Protein AF-A0A2D8RSX2-F1 (afdb_monomer_lite)

Radius of gyration: 13.97 Å; chains: 1; bounding box: 28×36×38 Å

Structure (mmCIF, N/CA/C/O backbone):
data_AF-A0A2D8RSX2-F1
#
_entry.id   AF-A0A2D8RSX2-F1
#
loop_
_atom_site.group_PDB
_atom_site.id
_atom_site.type_symbol
_atom_site.label_atom_id
_atom_site.label_alt_id
_atom_site.label_comp_id
_atom_site.label_asym_id
_atom_site.label_entity_id
_atom_site.label_seq_id
_atom_site.pdbx_PDB_ins_code
_atom_site.Cartn_x
_atom_site.Cartn_y
_atom_site.Cartn_z
_atom_site.occupancy
_atom_site.B_iso_or_equiv
_atom_site.auth_seq_id
_atom_site.auth_comp_id
_atom_site.auth_asym_id
_atom_site.auth_atom_id
_atom_site.pdbx_PDB_model_num
ATOM 1 N N . MET A 1 1 ? 4.979 -11.784 -21.294 1.00 54.16 1 MET A N 1
ATOM 2 C CA . MET A 1 1 ? 4.981 -10.350 -21.657 1.00 54.16 1 MET A CA 1
ATOM 3 C C . MET A 1 1 ? 5.407 -9.563 -20.435 1.00 54.16 1 MET A C 1
ATOM 5 O O . MET A 1 1 ? 4.931 -9.882 -19.354 1.00 54.16 1 MET A O 1
ATOM 9 N N . LEU A 1 2 ? 6.335 -8.618 -20.586 1.00 80.06 2 LEU A N 1
ATOM 10 C CA . LEU A 1 2 ? 6.689 -7.682 -19.516 1.00 80.06 2 LEU A CA 1
ATOM 11 C C . LEU A 1 2 ? 5.570 -6.640 -19.394 1.00 80.06 2 LEU A C 1
ATOM 13 O O . LEU A 1 2 ? 5.140 -6.093 -20.404 1.00 80.06 2 LEU A O 1
ATOM 17 N N . GLU A 1 3 ? 5.099 -6.409 -18.172 1.00 87.88 3 GLU A N 1
ATOM 18 C CA . GLU A 1 3 ? 4.130 -5.360 -17.834 1.00 87.88 3 GLU A CA 1
ATOM 19 C C . GLU A 1 3 ? 4.690 -3.977 -18.221 1.00 87.88 3 GLU A C 1
ATOM 21 O O . GLU A 1 3 ? 5.857 -3.677 -17.944 1.00 87.88 3 GLU A O 1
ATOM 26 N N . THR A 1 4 ? 3.8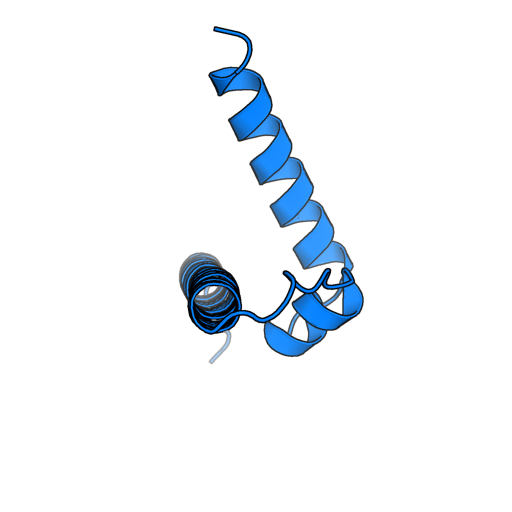84 -3.120 -18.855 1.00 94.56 4 THR A N 1
ATOM 27 C CA . THR A 1 4 ? 4.275 -1.725 -19.117 1.00 94.56 4 THR A CA 1
ATOM 28 C C . THR A 1 4 ? 4.342 -0.919 -17.816 1.00 94.56 4 THR A C 1
ATOM 30 O O . THR A 1 4 ? 3.757 -1.275 -16.793 1.00 94.56 4 THR A O 1
ATOM 33 N N . LEU A 1 5 ? 5.034 0.224 -17.840 1.00 89.31 5 LEU A N 1
ATOM 34 C CA . LEU A 1 5 ? 5.128 1.111 -16.674 1.00 89.31 5 LEU A CA 1
ATOM 35 C C . LEU A 1 5 ? 3.751 1.567 -16.158 1.00 89.31 5 LEU A C 1
ATOM 37 O O . LEU A 1 5 ? 3.550 1.622 -14.945 1.00 89.31 5 LEU A O 1
ATOM 41 N N . ASP A 1 6 ? 2.813 1.856 -17.058 1.00 91.69 6 ASP A N 1
ATOM 42 C CA . ASP A 1 6 ? 1.475 2.339 -16.703 1.00 91.69 6 ASP A CA 1
ATOM 43 C C . ASP A 1 6 ? 0.553 1.225 -16.207 1.00 91.69 6 ASP A C 1
ATOM 45 O O . ASP A 1 6 ? -0.260 1.449 -15.310 1.00 91.69 6 ASP A O 1
ATOM 49 N N . GLU A 1 7 ? 0.670 0.016 -16.755 1.00 94.62 7 GLU A N 1
ATOM 50 C CA . GLU A 1 7 ? -0.009 -1.166 -16.208 1.00 94.62 7 GLU A CA 1
ATOM 51 C C . GLU A 1 7 ? 0.482 -1.457 -14.793 1.00 94.62 7 GLU A C 1
ATOM 53 O O . GLU A 1 7 ? -0.336 -1.577 -13.880 1.00 94.62 7 GLU A O 1
ATOM 58 N N . ARG A 1 8 ? 1.804 -1.422 -14.584 1.00 92.38 8 ARG A N 1
ATOM 59 C CA . ARG A 1 8 ? 2.401 -1.608 -13.261 1.00 92.38 8 ARG A CA 1
ATOM 60 C C . ARG A 1 8 ? 1.909 -0.577 -12.261 1.00 92.38 8 ARG A C 1
ATOM 62 O O . ARG A 1 8 ? 1.543 -0.941 -11.150 1.00 92.38 8 ARG A O 1
ATOM 69 N N . ASN A 1 9 ? 1.901 0.702 -12.631 1.00 91.06 9 ASN A N 1
ATOM 70 C CA . ASN A 1 9 ? 1.441 1.759 -11.730 1.00 91.06 9 ASN A CA 1
ATOM 71 C C . ASN A 1 9 ? -0.040 1.574 -11.370 1.00 91.06 9 ASN A C 1
ATOM 73 O O . ASN A 1 9 ? -0.377 1.624 -10.193 1.00 91.06 9 ASN A O 1
ATOM 77 N N . ARG A 1 10 ? -0.901 1.268 -12.351 1.00 93.94 10 ARG A N 1
ATOM 78 C CA . ARG A 1 10 ? -2.326 0.990 -12.099 1.00 93.94 10 ARG A CA 1
ATOM 79 C C . ARG A 1 10 ? -2.530 -0.208 -11.177 1.00 93.94 10 ARG A C 1
ATOM 81 O O . ARG A 1 10 ? -3.362 -0.145 -10.277 1.00 93.94 10 ARG A O 1
ATOM 88 N N . ARG A 1 11 ? -1.766 -1.284 -11.377 1.00 95.31 11 ARG A N 1
ATOM 89 C CA . ARG A 1 11 ? -1.810 -2.463 -10.508 1.00 95.31 11 ARG A CA 1
ATOM 90 C C . ARG A 1 11 ? -1.381 -2.126 -9.081 1.00 95.31 11 ARG A C 1
ATOM 92 O O . ARG A 1 11 ? -2.063 -2.523 -8.144 1.00 95.31 11 ARG A O 1
ATOM 99 N N . LEU A 1 12 ? -0.282 -1.391 -8.910 1.00 94.62 12 LEU A N 1
ATOM 100 C CA . LEU A 1 12 ? 0.202 -0.978 -7.590 1.00 94.62 12 LEU A CA 1
ATOM 101 C C . LEU A 1 12 ? -0.799 -0.070 -6.871 1.00 94.62 12 LEU A C 1
ATOM 103 O O . LEU A 1 12 ? -1.066 -0.291 -5.695 1.00 94.62 12 LEU A O 1
ATOM 107 N N . ASP A 1 13 ? -1.395 0.894 -7.574 1.00 93.75 13 ASP A N 1
ATOM 108 C CA . ASP A 1 13 ? -2.422 1.768 -7.001 1.00 93.75 13 ASP A CA 1
ATOM 109 C C . ASP A 1 13 ? -3.647 0.961 -6.534 1.00 93.75 13 ASP A C 1
ATOM 111 O O . ASP A 1 13 ? -4.157 1.197 -5.439 1.00 93.75 13 ASP A O 1
ATOM 115 N N . ALA A 1 14 ? -4.089 -0.029 -7.319 1.00 96.38 14 ALA A N 1
ATOM 116 C CA . ALA A 1 14 ? -5.202 -0.903 -6.947 1.00 96.38 14 ALA A CA 1
ATOM 117 C C . ALA A 1 14 ? -4.899 -1.747 -5.696 1.00 96.38 14 ALA A C 1
ATOM 119 O O . ALA A 1 14 ? -5.750 -1.860 -4.816 1.00 96.38 14 ALA A O 1
ATOM 120 N N . LEU A 1 15 ? -3.685 -2.298 -5.597 1.00 96.62 15 LEU A N 1
ATOM 121 C CA . LEU A 1 15 ? -3.235 -3.090 -4.447 1.00 96.62 15 LEU A CA 1
ATOM 122 C C . LEU A 1 15 ? -3.111 -2.232 -3.178 1.00 96.62 15 LEU A C 1
ATOM 124 O O . LEU A 1 15 ? -3.608 -2.598 -2.115 1.00 96.62 15 LEU A O 1
ATOM 128 N N . LEU A 1 16 ? -2.496 -1.054 -3.272 1.00 94.44 16 LEU A N 1
ATOM 129 C CA . LEU A 1 16 ? -2.390 -0.148 -2.125 1.00 94.44 16 LEU A CA 1
ATOM 130 C C . LEU A 1 16 ? -3.774 0.329 -1.657 1.00 94.44 16 LEU A C 1
ATOM 132 O O . LEU A 1 16 ? -4.020 0.424 -0.454 1.00 94.44 16 LEU A O 1
ATOM 136 N N . ALA A 1 17 ? -4.694 0.583 -2.591 1.00 95.00 17 ALA A N 1
ATOM 137 C CA . ALA A 1 17 ? -6.070 0.936 -2.264 1.00 95.00 17 ALA A CA 1
ATOM 138 C C . ALA A 1 17 ? -6.817 -0.217 -1.579 1.00 95.00 17 ALA A C 1
ATOM 140 O O . ALA A 1 17 ? -7.507 0.027 -0.590 1.0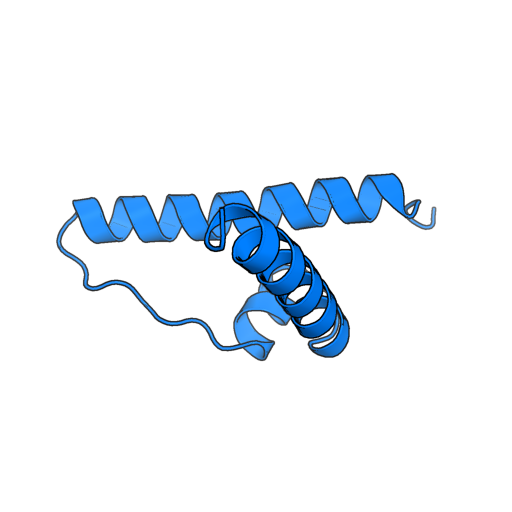0 95.00 17 ALA A O 1
ATOM 141 N N . SER A 1 18 ? -6.668 -1.459 -2.054 1.00 96.88 18 SER A N 1
ATOM 142 C CA . SER A 1 18 ? -7.315 -2.611 -1.416 1.00 96.88 18 SER A CA 1
ATOM 143 C C . SER A 1 18 ? -6.803 -2.818 0.007 1.00 96.88 18 SER A C 1
ATOM 145 O O . SER A 1 18 ? -7.616 -2.959 0.913 1.00 96.88 18 SER A O 1
ATOM 147 N N . MET A 1 19 ? -5.486 -2.722 0.227 1.00 95.06 19 MET A N 1
ATOM 148 C CA . MET A 1 19 ? -4.892 -2.804 1.567 1.00 95.06 19 MET A CA 1
ATOM 149 C C . MET A 1 19 ? -5.460 -1.734 2.511 1.00 95.06 19 MET A C 1
ATOM 151 O O . MET A 1 19 ? -5.821 -2.038 3.646 1.00 95.06 19 MET A O 1
ATOM 155 N N . ALA A 1 20 ? -5.593 -0.489 2.044 1.00 93.50 20 ALA A N 1
ATOM 156 C CA . ALA A 1 20 ? -6.169 0.591 2.845 1.00 93.50 20 ALA A CA 1
ATOM 157 C C . ALA A 1 20 ? -7.661 0.371 3.158 1.00 93.50 20 ALA A C 1
ATOM 159 O O . ALA A 1 20 ? -8.107 0.659 4.269 1.00 93.50 20 ALA A O 1
ATOM 160 N N . VAL A 1 21 ? -8.437 -0.142 2.197 1.00 95.75 21 VAL A N 1
ATOM 161 C CA . VAL A 1 21 ? -9.864 -0.450 2.387 1.00 95.75 21 VAL A CA 1
ATOM 162 C C . VAL A 1 21 ? -10.051 -1.611 3.360 1.00 95.75 21 VAL A C 1
ATOM 164 O O .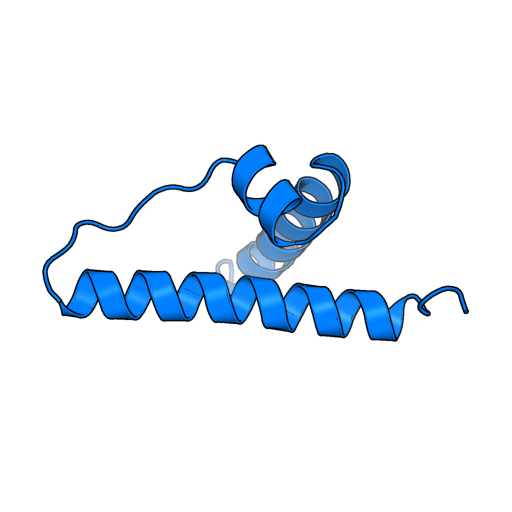 VAL A 1 21 ? -10.885 -1.511 4.256 1.00 95.75 21 VAL A O 1
ATOM 167 N N . GLU A 1 22 ? -9.278 -2.687 3.220 1.00 95.06 22 GLU A N 1
ATOM 168 C CA . GLU A 1 22 ? -9.312 -3.833 4.134 1.00 95.06 22 GLU A CA 1
ATOM 169 C C . GLU A 1 22 ? -8.975 -3.416 5.568 1.00 95.06 22 GLU A C 1
ATOM 171 O O . GLU A 1 22 ? -9.690 -3.781 6.504 1.00 95.06 22 GLU A O 1
ATOM 176 N N . GLU A 1 23 ? -7.936 -2.596 5.743 1.00 95.19 23 GLU A N 1
ATOM 177 C CA . GLU A 1 23 ? -7.582 -2.057 7.054 1.00 95.19 23 GLU A CA 1
ATOM 178 C C . GLU A 1 23 ? -8.700 -1.168 7.609 1.00 95.19 23 GLU A C 1
ATOM 180 O O . GLU A 1 23 ? -9.112 -1.337 8.754 1.00 95.19 23 GLU A O 1
ATOM 185 N N . GLY A 1 24 ? -9.261 -0.278 6.785 1.00 95.12 24 GLY A N 1
ATOM 186 C CA . GLY A 1 24 ? -10.382 0.576 7.176 1.00 95.12 24 GLY A CA 1
ATOM 187 C C . GLY A 1 24 ? -11.617 -0.217 7.611 1.00 95.12 24 GLY A C 1
ATOM 188 O O . GLY A 1 24 ? -12.236 0.116 8.621 1.00 95.12 24 GLY A O 1
ATOM 189 N N . LEU A 1 25 ? -11.957 -1.297 6.903 1.00 96.56 25 LEU A N 1
ATOM 190 C CA . LEU A 1 25 ? -13.057 -2.189 7.281 1.00 96.56 25 LEU A CA 1
ATOM 191 C C . LEU A 1 25 ? -12.795 -2.879 8.618 1.00 96.56 25 LEU A C 1
ATOM 193 O O . LEU A 1 25 ? -13.694 -2.949 9.454 1.00 96.56 25 LEU A O 1
ATOM 197 N N . ALA A 1 26 ? -11.572 -3.355 8.843 1.00 95.62 26 ALA A N 1
ATOM 198 C CA . ALA A 1 26 ? -11.212 -3.976 10.109 1.00 95.62 26 ALA A CA 1
ATOM 199 C C . ALA A 1 26 ? -11.281 -2.977 11.277 1.00 95.62 26 ALA A C 1
ATOM 201 O O . ALA A 1 26 ? -11.741 -3.331 12.364 1.00 95.62 26 ALA A O 1
ATOM 202 N N . VAL A 1 27 ? -10.899 -1.719 11.039 1.00 97.00 27 VAL A N 1
ATOM 203 C CA . VAL A 1 27 ? -11.041 -0.641 12.026 1.00 97.00 27 VAL A CA 1
ATOM 204 C C . VAL A 1 27 ? -12.502 -0.370 12.362 1.00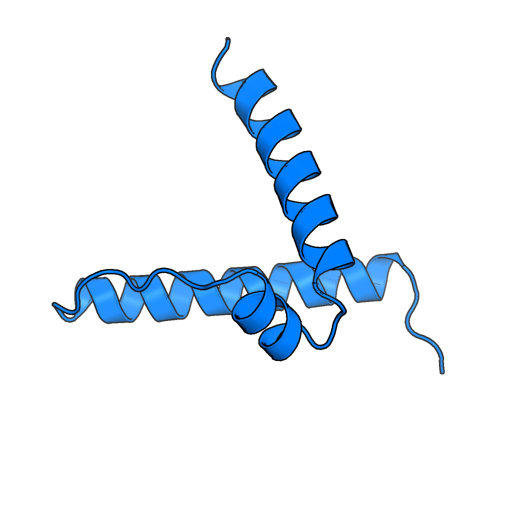 97.00 27 VAL A C 1
ATOM 206 O O . VAL A 1 27 ? -12.863 -0.285 13.535 1.00 97.00 27 VAL A O 1
ATOM 209 N N . LEU A 1 28 ? -13.379 -0.324 11.357 1.00 96.38 28 LEU A N 1
ATOM 210 C CA . LEU A 1 28 ? -14.824 -0.188 11.575 1.00 96.38 28 LEU A CA 1
ATOM 211 C C . LEU A 1 28 ? -15.428 -1.363 12.362 1.00 96.38 28 LEU A C 1
ATOM 213 O O . LEU A 1 28 ? -16.455 -1.196 13.016 1.00 96.38 28 LEU A O 1
ATOM 217 N N . GLN A 1 29 ? -14.790 -2.533 12.333 1.00 96.31 29 GLN A N 1
ATOM 218 C CA . GLN A 1 29 ? -15.169 -3.709 13.122 1.00 96.31 29 GLN A CA 1
ATOM 219 C C . GLN A 1 29 ? -14.596 -3.698 14.552 1.00 96.31 29 GLN A C 1
ATOM 221 O O . GLN A 1 29 ? -14.765 -4.670 15.285 1.00 96.31 29 GLN A O 1
ATOM 226 N N . GLY A 1 30 ? -13.939 -2.610 14.967 1.00 95.56 30 GLY A N 1
ATOM 227 C CA . GLY A 1 30 ? -13.402 -2.435 16.317 1.00 95.56 30 GLY A CA 1
ATOM 228 C C . GLY A 1 30 ? -11.968 -2.934 16.501 1.00 95.56 30 GLY A C 1
ATOM 229 O O . GLY A 1 30 ? -11.512 -3.038 17.639 1.00 95.56 30 GLY A O 1
ATOM 230 N N . ARG A 1 31 ? -11.245 -3.251 15.417 1.00 96.19 31 ARG A N 1
ATOM 231 C CA . ARG A 1 31 ? -9.805 -3.533 15.487 1.00 96.19 31 ARG A CA 1
ATOM 232 C C . ARG A 1 31 ? -9.012 -2.223 15.482 1.00 96.19 31 ARG A C 1
ATOM 234 O O . ARG A 1 31 ? -9.337 -1.298 14.753 1.00 96.19 31 ARG A O 1
ATOM 241 N N . GLU A 1 32 ? -7.925 -2.154 16.238 1.00 95.06 32 GLU A N 1
ATOM 242 C CA . GLU A 1 32 ? -6.982 -1.034 16.116 1.00 95.06 32 GLU A CA 1
ATOM 243 C C . GLU A 1 32 ? -6.295 -1.035 14.734 1.00 95.06 32 GLU A C 1
ATOM 245 O O . GLU A 1 32 ? -5.985 -2.118 14.208 1.00 95.06 32 GLU A O 1
ATOM 250 N N . PRO A 1 33 ? -6.027 0.148 14.144 1.00 91.44 33 PRO A N 1
ATOM 251 C CA . PRO A 1 33 ? -5.350 0.249 12.863 1.00 91.44 33 PRO A CA 1
ATOM 252 C C . PRO A 1 33 ? -3.943 -0.344 12.951 1.00 91.44 33 PRO A C 1
ATOM 254 O O . PRO A 1 33 ? -3.112 0.053 13.772 1.00 91.44 33 PRO A O 1
ATOM 257 N N . ARG A 1 34 ? -3.657 -1.297 12.070 1.00 92.69 34 ARG A N 1
ATOM 258 C CA . ARG A 1 34 ? -2.347 -1.922 11.940 1.00 92.69 34 ARG A CA 1
ATOM 259 C C . ARG A 1 34 ? -1.405 -0.994 11.186 1.00 92.69 34 ARG A C 1
ATOM 261 O O . ARG A 1 34 ? -1.722 -0.491 10.112 1.00 92.69 34 ARG A O 1
ATOM 268 N N . GLN A 1 35 ? -0.201 -0.837 11.723 1.00 92.06 35 GLN A N 1
ATOM 269 C CA . GLN A 1 35 ? 0.909 -0.260 10.975 1.00 92.06 35 GLN A CA 1
ATOM 270 C C . GLN A 1 35 ? 1.594 -1.352 10.155 1.00 92.06 35 GLN A C 1
ATOM 272 O O . GLN A 1 35 ? 1.933 -2.416 10.680 1.00 92.06 35 GLN A O 1
ATOM 277 N N . TYR A 1 36 ? 1.786 -1.080 8.867 1.00 93.38 36 TYR A N 1
ATOM 278 C CA . TYR A 1 36 ? 2.521 -1.950 7.959 1.00 93.38 36 TYR A CA 1
ATOM 279 C C . TYR A 1 36 ? 3.938 -1.417 7.764 1.00 93.38 36 TYR A C 1
ATOM 281 O O . TYR A 1 36 ? 4.128 -0.215 7.578 1.00 93.38 36 TYR A O 1
ATOM 289 N N . SER A 1 37 ? 4.931 -2.306 7.795 1.00 94.19 37 SER A N 1
ATOM 290 C CA . SER A 1 37 ? 6.300 -1.950 7.416 1.00 94.19 37 SER A CA 1
ATOM 291 C C . SER A 1 37 ? 6.433 -1.830 5.893 1.00 94.19 37 SER A C 1
ATOM 293 O O . SER A 1 37 ? 5.613 -2.364 5.140 1.00 94.19 37 SER A O 1
ATOM 295 N N . LEU A 1 38 ? 7.494 -1.166 5.422 1.00 92.88 38 LEU A N 1
ATOM 296 C CA . LEU A 1 38 ? 7.787 -1.059 3.988 1.00 92.88 38 LEU A CA 1
ATOM 297 C C . LEU A 1 38 ? 7.925 -2.433 3.326 1.00 92.88 38 LEU A C 1
ATOM 299 O O . LEU A 1 38 ? 7.471 -2.617 2.201 1.00 92.88 38 LEU A O 1
ATOM 303 N N . GLU A 1 39 ? 8.519 -3.393 4.029 1.00 95.38 39 GLU A N 1
ATOM 304 C CA . GLU A 1 39 ? 8.695 -4.772 3.577 1.00 95.38 39 GLU A CA 1
ATOM 305 C C . GLU A 1 39 ? 7.344 -5.467 3.408 1.00 95.38 39 GLU A C 1
ATOM 307 O O . GLU A 1 39 ? 7.083 -6.034 2.354 1.00 95.38 39 GLU A O 1
ATOM 312 N N . GLN A 1 40 ? 6.440 -5.336 4.384 1.00 96.19 40 GLN A N 1
ATOM 313 C CA . GLN A 1 40 ? 5.102 -5.934 4.308 1.00 96.19 40 GLN A CA 1
ATOM 314 C C . GLN A 1 40 ? 4.287 -5.378 3.135 1.00 96.19 40 GLN A C 1
ATOM 316 O O . GLN A 1 40 ? 3.586 -6.122 2.447 1.00 96.19 40 GLN A O 1
ATOM 321 N N . ILE A 1 41 ? 4.392 -4.071 2.885 1.00 95.88 41 ILE A N 1
ATOM 322 C CA . ILE A 1 41 ? 3.731 -3.426 1.744 1.00 95.88 41 ILE A CA 1
ATOM 323 C C . ILE A 1 41 ? 4.353 -3.911 0.427 1.00 95.88 41 ILE A C 1
ATOM 325 O O . ILE A 1 41 ? 3.636 -4.177 -0.540 1.00 95.88 41 ILE A O 1
ATOM 329 N N . ALA A 1 42 ? 5.681 -4.030 0.380 1.00 96.00 42 ALA A N 1
ATOM 330 C CA . ALA A 1 42 ? 6.420 -4.456 -0.803 1.00 96.00 42 ALA A CA 1
ATOM 331 C C . ALA A 1 42 ? 6.090 -5.903 -1.190 1.00 96.00 42 ALA A C 1
ATOM 333 O O . ALA A 1 42 ? 5.783 -6.164 -2.357 1.00 96.00 42 ALA A O 1
ATOM 334 N N . ASP A 1 43 ? 6.059 -6.794 -0.198 1.00 97.00 43 ASP A N 1
ATOM 335 C CA . ASP A 1 43 ? 5.679 -8.197 -0.344 1.00 97.00 43 ASP A CA 1
ATOM 336 C C . ASP A 1 43 ? 4.258 -8.321 -0.897 1.00 97.00 43 ASP A C 1
ATOM 338 O O . ASP A 1 43 ? 4.038 -9.010 -1.894 1.00 97.00 43 ASP A O 1
ATOM 342 N N . PHE A 1 44 ? 3.300 -7.585 -0.323 1.00 96.12 44 PHE A N 1
ATOM 343 C CA . PHE A 1 44 ? 1.919 -7.567 -0.812 1.00 96.12 44 PHE A CA 1
ATOM 344 C C . PHE A 1 44 ? 1.813 -7.071 -2.262 1.00 96.12 44 PHE A C 1
ATOM 346 O O . PHE A 1 44 ? 1.063 -7.612 -3.073 1.00 96.12 44 PHE A O 1
ATOM 353 N N . CYS A 1 45 ? 2.583 -6.041 -2.607 1.00 94.94 45 CYS A N 1
ATOM 354 C CA . CYS A 1 45 ? 2.565 -5.433 -3.935 1.00 94.94 45 CYS A CA 1
ATOM 355 C C . CYS A 1 45 ? 3.352 -6.228 -5.000 1.00 94.94 45 CYS A C 1
ATOM 357 O O . CYS A 1 45 ? 3.275 -5.906 -6.196 1.00 94.94 45 CYS A O 1
ATOM 359 N N . GLY A 1 46 ? 4.131 -7.235 -4.588 1.00 94.94 46 GLY A N 1
ATOM 360 C CA . GLY A 1 46 ? 5.028 -7.993 -5.460 1.00 94.94 46 GLY A CA 1
ATOM 361 C C . GLY A 1 46 ? 6.160 -7.139 -6.039 1.00 94.94 46 GLY A C 1
ATOM 362 O O . GLY A 1 46 ? 6.508 -7.277 -7.214 1.00 94.94 46 GLY A O 1
ATOM 363 N N . VAL A 1 47 ? 6.695 -6.199 -5.254 1.00 94.69 47 VAL A N 1
ATOM 364 C CA . VAL A 1 47 ? 7.793 -5.302 -5.658 1.00 94.69 47 VAL A CA 1
ATOM 365 C C . VAL A 1 47 ? 8.866 -5.228 -4.577 1.00 94.69 47 VAL A C 1
ATOM 367 O O . VAL A 1 47 ? 8.653 -5.638 -3.449 1.00 94.69 47 VAL A O 1
ATOM 370 N N . GLY A 1 48 ? 10.037 -4.676 -4.904 1.00 94.81 48 GLY A N 1
ATOM 371 C CA . GLY A 1 48 ? 11.075 -4.428 -3.898 1.00 94.81 48 GLY A CA 1
ATOM 372 C C . GLY A 1 48 ? 10.751 -3.226 -2.987 1.00 94.81 48 GLY A C 1
ATOM 373 O O . GLY A 1 48 ? 10.162 -2.253 -3.480 1.00 94.81 48 GLY A O 1
ATOM 374 N N . PRO A 1 49 ? 11.218 -3.208 -1.720 1.00 93.12 49 PRO A N 1
ATOM 375 C CA . PRO A 1 49 ? 10.965 -2.120 -0.759 1.00 93.12 49 PRO A CA 1
ATOM 376 C C . PRO A 1 49 ? 11.352 -0.725 -1.267 1.00 93.12 49 PRO A C 1
ATOM 378 O O . PRO A 1 49 ? 10.626 0.247 -1.071 1.00 93.12 49 PRO A O 1
ATOM 381 N N . ALA A 1 50 ? 12.441 -0.621 -2.037 1.00 93.38 50 ALA A N 1
ATOM 382 C CA . ALA A 1 50 ? 12.868 0.638 -2.651 1.00 93.38 50 ALA A CA 1
ATOM 383 C C . ALA A 1 50 ? 11.830 1.231 -3.626 1.00 93.38 50 ALA A C 1
ATOM 385 O O . ALA A 1 50 ? 11.808 2.437 -3.870 1.00 93.38 50 ALA A O 1
ATOM 386 N N . THR A 1 51 ? 10.964 0.407 -4.224 1.00 92.69 51 THR A N 1
ATOM 387 C CA . THR A 1 51 ? 9.865 0.906 -5.064 1.00 92.69 51 THR A CA 1
ATOM 388 C C . THR A 1 51 ? 8.751 1.504 -4.2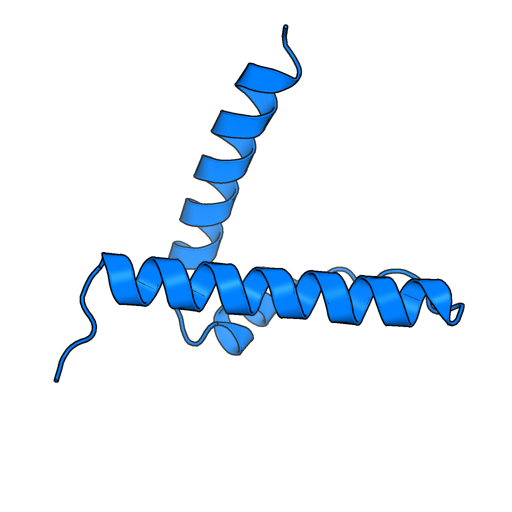19 1.00 92.69 51 THR A C 1
ATOM 390 O O . THR A 1 51 ? 8.280 2.586 -4.564 1.00 92.69 51 THR A O 1
ATOM 393 N N . VAL A 1 52 ? 8.395 0.861 -3.105 1.00 93.62 52 VAL A N 1
ATOM 394 C CA . VAL A 1 52 ? 7.405 1.384 -2.152 1.00 93.62 52 VAL A CA 1
ATOM 395 C C . VAL A 1 52 ? 7.875 2.717 -1.574 1.00 93.62 52 VAL A C 1
ATOM 397 O O . VAL A 1 52 ? 7.152 3.704 -1.668 1.00 93.62 52 VAL A O 1
ATOM 400 N N . MET A 1 53 ? 9.128 2.791 -1.120 1.00 93.75 53 MET A N 1
ATOM 401 C CA . MET A 1 53 ? 9.721 4.020 -0.581 1.00 93.75 53 MET A CA 1
ATOM 402 C C . MET A 1 53 ? 9.642 5.195 -1.573 1.00 93.75 53 MET A C 1
ATOM 404 O O . MET A 1 53 ? 9.229 6.295 -1.220 1.00 93.75 53 MET A O 1
ATOM 408 N N . ARG A 1 54 ? 9.948 4.971 -2.861 1.00 92.25 54 ARG A N 1
ATOM 409 C CA . ARG A 1 54 ? 9.824 6.019 -3.896 1.00 92.25 54 ARG A CA 1
ATOM 410 C C . ARG A 1 54 ? 8.379 6.466 -4.128 1.00 92.25 54 ARG A C 1
ATOM 412 O O . ARG A 1 54 ? 8.145 7.635 -4.449 1.00 92.25 54 ARG A O 1
ATOM 419 N N . ILE A 1 55 ? 7.421 5.541 -4.045 1.00 90.81 55 ILE A N 1
ATOM 420 C CA . ILE A 1 55 ? 5.991 5.855 -4.163 1.00 90.81 55 ILE A CA 1
ATOM 421 C C . ILE A 1 55 ? 5.571 6.735 -2.985 1.00 90.81 55 ILE A C 1
ATOM 423 O O . ILE A 1 55 ? 4.972 7.789 -3.206 1.00 90.81 55 ILE A O 1
ATOM 427 N N . GLU A 1 56 ? 5.960 6.356 -1.769 1.00 89.25 56 GLU A N 1
ATOM 428 C CA . GLU A 1 56 ? 5.680 7.100 -0.544 1.00 89.25 56 GLU A CA 1
ATOM 429 C C . GLU A 1 56 ? 6.281 8.511 -0.580 1.00 89.25 56 GLU A C 1
ATOM 431 O O . GLU A 1 56 ? 5.557 9.492 -0.416 1.00 89.25 56 GLU A O 1
ATOM 436 N N . GLU A 1 57 ? 7.563 8.659 -0.922 1.00 92.38 57 GLU A N 1
ATOM 437 C CA . GLU A 1 57 ? 8.201 9.974 -1.068 1.00 92.38 57 GLU A CA 1
ATOM 438 C C . GLU A 1 57 ? 7.470 10.872 -2.076 1.00 92.38 57 GLU A C 1
ATOM 440 O O . GLU A 1 57 ? 7.308 12.080 -1.870 1.00 92.38 57 GLU A O 1
ATOM 445 N N . ARG A 1 58 ? 7.025 10.298 -3.201 1.00 89.12 58 ARG A N 1
ATOM 446 C CA . ARG A 1 58 ? 6.266 11.032 -4.219 1.00 89.12 58 ARG A CA 1
ATOM 447 C C . ARG A 1 58 ? 4.883 11.422 -3.697 1.00 89.12 58 ARG A C 1
ATOM 449 O O . ARG A 1 58 ? 4.424 12.523 -4.014 1.00 89.12 58 ARG A O 1
ATOM 456 N N . ALA A 1 59 ? 4.226 10.558 -2.928 1.00 87.19 59 ALA A N 1
ATOM 457 C CA . ALA A 1 59 ? 2.946 10.849 -2.293 1.00 87.19 59 ALA A CA 1
ATOM 458 C C . ALA A 1 59 ? 3.088 11.967 -1.247 1.00 87.19 59 ALA A C 1
ATOM 460 O O . ALA A 1 59 ? 2.361 12.957 -1.324 1.00 87.19 59 ALA A O 1
ATOM 461 N N . LEU A 1 60 ? 4.093 11.889 -0.370 1.00 88.38 60 LEU A N 1
ATOM 462 C CA . LEU A 1 60 ? 4.409 12.910 0.633 1.00 88.38 60 LEU A CA 1
ATOM 463 C C . LEU A 1 60 ? 4.712 14.268 -0.008 1.00 88.38 60 LEU A C 1
ATOM 465 O O . LEU A 1 60 ? 4.153 15.282 0.404 1.00 88.38 60 LEU A O 1
ATOM 469 N N . LYS A 1 61 ? 5.514 14.302 -1.082 1.00 90.44 61 LYS A N 1
ATOM 470 C CA . LYS A 1 61 ? 5.783 15.536 -1.849 1.00 90.44 61 LYS A CA 1
ATOM 471 C C . LYS A 1 61 ? 4.526 16.135 -2.485 1.00 90.44 61 LYS A C 1
ATOM 473 O O . LYS A 1 61 ? 4.454 17.349 -2.671 1.00 90.44 61 LYS A O 1
ATOM 478 N N . LYS A 1 62 ? 3.552 15.311 -2.884 1.00 86.25 62 LYS A N 1
ATOM 479 C CA . LYS A 1 62 ? 2.261 15.794 -3.404 1.00 86.25 62 LYS A CA 1
ATOM 480 C C . LYS A 1 62 ? 1.366 16.303 -2.276 1.00 86.25 62 LYS A C 1
ATOM 482 O O . LYS A 1 62 ? 0.690 17.309 -2.468 1.00 86.25 62 LYS A O 1
ATOM 487 N N . LEU A 1 63 ? 1.362 15.622 -1.132 1.00 85.12 63 LEU A N 1
ATOM 488 C CA . LEU A 1 63 ? 0.562 15.990 0.030 1.00 85.12 63 LEU A CA 1
ATOM 489 C C . LEU A 1 63 ? 1.057 17.298 0.652 1.00 85.12 63 LEU A C 1
ATOM 491 O O . LEU A 1 63 ? 0.252 18.193 0.874 1.00 85.12 63 LEU A O 1
ATOM 495 N N . SER A 1 64 ? 2.369 17.463 0.837 1.00 83.00 64 SER A N 1
ATOM 496 C CA . SER A 1 64 ? 2.947 18.694 1.392 1.00 83.00 64 SER A CA 1
ATOM 497 C C . SER A 1 64 ? 2.576 19.927 0.566 1.00 83.00 64 SER A C 1
ATOM 499 O O . SER A 1 64 ? 2.179 20.946 1.118 1.00 83.00 64 SER A O 1
ATOM 501 N N . LYS A 1 65 ? 2.577 19.817 -0.767 1.00 82.62 65 LYS A N 1
ATOM 502 C CA . LYS A 1 65 ? 2.113 20.890 -1.665 1.00 82.62 65 LYS A CA 1
ATOM 503 C C . LYS A 1 65 ? 0.626 21.230 -1.520 1.00 82.62 65 LYS A C 1
ATOM 505 O O . LYS A 1 65 ? 0.231 22.325 -1.905 1.00 82.62 65 LYS A O 1
ATOM 510 N N . LYS A 1 66 ? -0.196 20.290 -1.047 1.00 77.06 66 LYS A N 1
ATOM 511 C CA . LYS A 1 66 ? -1.637 20.486 -0.827 1.00 77.06 66 LYS A CA 1
ATOM 512 C C . LYS A 1 66 ? -1.953 21.011 0.572 1.00 77.06 66 LYS A C 1
ATOM 514 O O . LYS A 1 66 ? -2.913 21.750 0.704 1.00 77.06 66 LYS A O 1
ATOM 519 N N . VAL A 1 67 ? -1.178 20.612 1.582 1.00 70.69 67 VAL A N 1
ATOM 520 C CA . VAL A 1 67 ? -1.379 21.001 2.990 1.00 70.69 67 VAL A CA 1
ATOM 521 C C . VAL A 1 67 ? -0.785 22.382 3.293 1.00 70.69 67 VAL A C 1
ATOM 523 O O . VAL A 1 67 ? -1.306 23.092 4.140 1.00 70.69 67 VAL A O 1
ATOM 526 N N . VAL A 1 68 ? 0.273 22.800 2.588 1.00 57.06 68 VAL A N 1
ATOM 527 C CA . VAL A 1 68 ? 0.905 24.130 2.745 1.00 57.06 68 VAL A CA 1
ATOM 528 C C . VAL A 1 68 ? 0.215 25.187 1.858 1.00 57.06 68 VAL A C 1
ATOM 530 O O . VAL A 1 68 ? 0.863 26.068 1.300 1.00 57.06 68 VAL A O 1
ATOM 533 N N . ARG A 1 69 ? -1.103 25.085 1.663 1.00 46.03 69 ARG A N 1
ATOM 534 C CA . ARG A 1 69 ? -1.889 26.041 0.874 1.00 46.03 69 ARG A CA 1
ATOM 535 C C .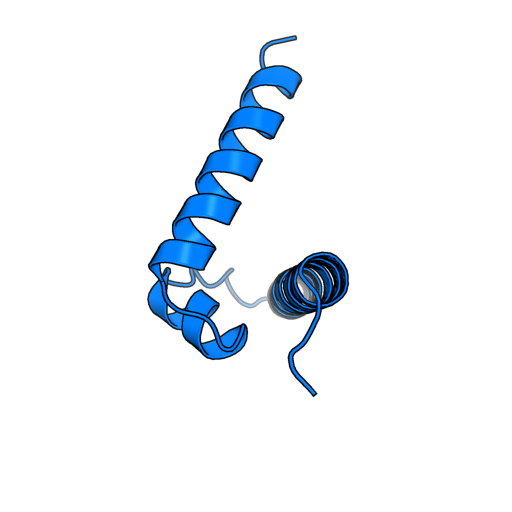 ARG A 1 69 ? -3.084 26.557 1.649 1.00 46.03 69 ARG A C 1
ATOM 537 O O . ARG A 1 69 ? -3.755 25.722 2.288 1.00 46.03 69 ARG A O 1
#

Foldseek 3Di:
DDQDPVSLVVLLVVQVVVVVVVQVVVVVVVDDRDDDDLCRSCVSSVHDSVVSVVVVVVVVVVVVVVVVD

pLDDT: mean 90.69, std 9.52, range [46.03, 97.0]

Secondary structure (DSSP, 8-state):
-PPPHHHHHHHHHHHHHHHHHHHHHHHHTTPPPPPPPHHHHHHHHTS-HHHHHHHHHHHHHHHHHHH--

Sequence (69 aa):
MLETLDERNRRLDALLASMAVEEGLAVLQGREPRQYSLEQIADFCGVGPATVMRIEERALKKLSKKVVR